Protein AF-A0A3N5DMU6-F1 (afdb_monomer)

Structure (mmCIF, N/CA/C/O backbone):
data_AF-A0A3N5DMU6-F1
#
_entry.id   AF-A0A3N5DMU6-F1
#
loop_
_atom_site.group_PDB
_atom_site.id
_atom_site.type_symbol
_atom_site.label_atom_id
_atom_site.label_alt_id
_atom_site.label_comp_id
_atom_site.label_asym_id
_atom_site.label_entity_id
_atom_site.label_seq_id
_atom_site.pdbx_PDB_ins_code
_atom_site.Cartn_x
_atom_site.Cartn_y
_atom_site.Cartn_z
_atom_site.occupancy
_atom_site.B_iso_or_equiv
_atom_site.auth_seq_id
_atom_site.auth_comp_id
_atom_site.auth_asym_id
_atom_site.auth_atom_id
_atom_site.pdbx_PDB_model_num
ATOM 1 N N . MET A 1 1 ? 19.818 -2.361 -12.535 1.00 55.62 1 MET A N 1
ATOM 2 C CA . MET A 1 1 ? 18.359 -2.440 -12.289 1.00 55.62 1 MET A CA 1
ATOM 3 C C . MET A 1 1 ? 17.714 -1.228 -12.937 1.00 55.62 1 MET A C 1
ATOM 5 O O . MET A 1 1 ? 18.239 -0.140 -12.749 1.00 55.62 1 MET A O 1
ATOM 9 N N . SER A 1 2 ? 16.663 -1.401 -13.742 1.00 79.75 2 SER A N 1
ATOM 10 C CA . SER A 1 2 ? 15.985 -0.279 -14.407 1.00 79.75 2 SER A CA 1
ATOM 11 C C . SER A 1 2 ? 15.002 0.415 -13.457 1.00 79.75 2 SER A C 1
ATOM 13 O O . SER A 1 2 ? 14.438 -0.219 -12.564 1.00 79.75 2 SER A O 1
ATOM 15 N N . TRP A 1 3 ? 14.763 1.711 -13.666 1.00 74.00 3 TRP A N 1
ATOM 16 C CA . TRP A 1 3 ? 13.767 2.485 -12.913 1.00 74.00 3 TRP A CA 1
ATOM 17 C C . TRP A 1 3 ? 12.353 1.898 -13.025 1.00 74.00 3 TRP A C 1
ATOM 19 O O . TRP A 1 3 ? 11.598 1.915 -12.055 1.00 74.00 3 TRP A O 1
ATOM 29 N N . ALA A 1 4 ? 12.034 1.281 -14.166 1.00 70.44 4 ALA A N 1
ATOM 30 C CA . ALA A 1 4 ? 10.790 0.543 -14.365 1.00 70.44 4 ALA A CA 1
AT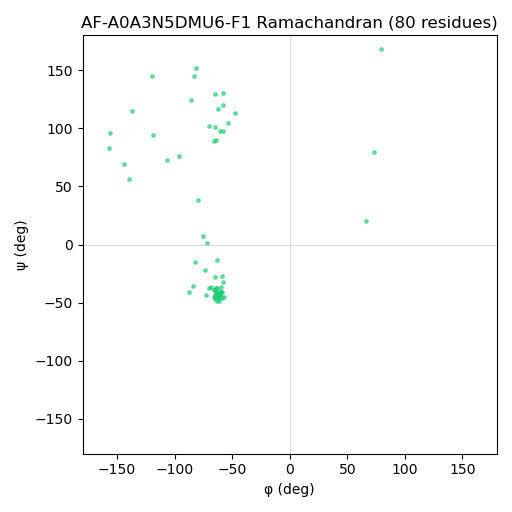OM 31 C C . ALA A 1 4 ? 10.652 -0.650 -13.398 1.00 70.44 4 ALA A C 1
ATOM 33 O O . ALA A 1 4 ? 9.591 -0.840 -12.808 1.00 70.44 4 ALA A O 1
ATOM 34 N N . ALA A 1 5 ? 11.724 -1.418 -13.166 1.00 72.00 5 ALA A N 1
ATOM 35 C CA . ALA A 1 5 ? 11.694 -2.533 -12.217 1.00 72.00 5 ALA A CA 1
ATOM 36 C C . ALA A 1 5 ? 11.459 -2.053 -10.774 1.00 72.00 5 ALA A C 1
ATOM 38 O O . ALA A 1 5 ? 10.690 -2.664 -10.035 1.00 72.00 5 ALA A O 1
ATOM 39 N N . VAL A 1 6 ? 12.069 -0.928 -10.388 1.00 75.62 6 VAL A N 1
ATOM 40 C CA . VAL A 1 6 ? 11.872 -0.320 -9.061 1.00 75.62 6 VAL A CA 1
ATOM 41 C C . VAL A 1 6 ? 10.425 0.154 -8.881 1.00 75.62 6 VAL A C 1
ATOM 43 O O . VAL A 1 6 ? 9.815 -0.121 -7.848 1.00 75.62 6 VAL A O 1
ATOM 46 N N . ALA A 1 7 ? 9.847 0.806 -9.894 1.00 73.31 7 ALA A N 1
ATOM 47 C CA . ALA A 1 7 ? 8.464 1.280 -9.855 1.00 73.31 7 ALA A CA 1
ATOM 48 C C . ALA A 1 7 ? 7.441 0.131 -9.775 1.00 73.31 7 ALA A C 1
ATOM 50 O O . ALA A 1 7 ? 6.465 0.224 -9.027 1.00 73.31 7 ALA A O 1
ATOM 51 N N . LEU A 1 8 ? 7.686 -0.981 -10.477 1.00 75.56 8 LEU A N 1
ATOM 52 C CA . LEU A 1 8 ? 6.843 -2.180 -10.402 1.00 75.56 8 LEU A CA 1
ATOM 53 C C . LEU A 1 8 ? 6.866 -2.819 -9.010 1.00 75.56 8 LEU A C 1
ATOM 55 O O . LEU A 1 8 ? 5.813 -3.151 -8.464 1.00 75.56 8 LEU A O 1
ATOM 59 N N . VAL A 1 9 ? 8.052 -2.945 -8.408 1.00 80.50 9 VAL A N 1
ATOM 60 C CA . VAL A 1 9 ? 8.187 -3.461 -7.038 1.00 80.50 9 VAL A CA 1
ATOM 61 C C . VAL A 1 9 ? 7.475 -2.538 -6.046 1.00 80.50 9 VAL A C 1
ATOM 63 O O . VAL A 1 9 ? 6.734 -3.021 -5.191 1.00 80.50 9 VAL A O 1
ATOM 66 N N . ALA A 1 10 ? 7.623 -1.219 -6.190 1.00 77.88 10 ALA A N 1
ATOM 67 C CA 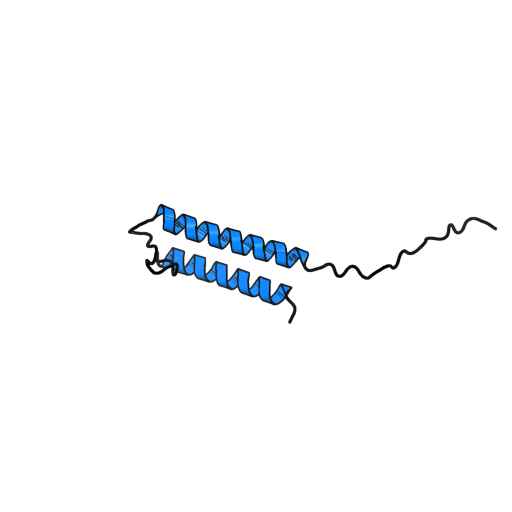. ALA A 1 10 ? 6.930 -0.248 -5.346 1.00 77.88 10 ALA A CA 1
ATOM 68 C C . ALA A 1 10 ? 5.398 -0.360 -5.462 1.00 77.88 10 ALA A C 1
ATOM 70 O O . ALA A 1 10 ? 4.713 -0.362 -4.439 1.00 77.88 10 ALA A O 1
ATOM 71 N N . CYS A 1 11 ? 4.858 -0.534 -6.675 1.00 79.56 11 CYS A N 1
ATOM 72 C CA . CYS A 1 11 ? 3.423 -0.773 -6.876 1.00 79.56 11 CYS A CA 1
ATOM 73 C C . CYS A 1 11 ? 2.944 -2.024 -6.143 1.00 79.56 11 CYS A C 1
ATOM 75 O O . CYS A 1 11 ? 1.922 -1.990 -5.457 1.00 79.56 11 CYS A O 1
ATOM 77 N N . PHE A 1 12 ? 3.691 -3.121 -6.268 1.00 82.00 12 PHE A N 1
ATOM 78 C CA . PHE A 1 12 ? 3.320 -4.388 -5.650 1.00 82.00 12 PHE A CA 1
ATOM 79 C C . PHE A 1 12 ? 3.318 -4.295 -4.119 1.00 82.00 12 PHE A C 1
ATOM 81 O O . PHE A 1 12 ? 2.380 -4.750 -3.464 1.00 82.00 12 PHE A O 1
ATOM 88 N N . VAL A 1 13 ? 4.332 -3.641 -3.546 1.00 84.00 13 VAL A N 1
ATOM 89 C CA . VAL A 1 13 ? 4.426 -3.403 -2.099 1.00 84.00 13 VAL A CA 1
ATOM 90 C C . VAL A 1 13 ? 3.278 -2.518 -1.613 1.00 84.00 13 VAL A C 1
ATOM 92 O O . VAL A 1 13 ? 2.656 -2.842 -0.601 1.00 84.00 13 VAL A O 1
ATOM 95 N N . MET A 1 14 ? 2.941 -1.446 -2.340 1.00 80.38 14 MET A N 1
ATOM 96 C CA . MET A 1 14 ? 1.824 -0.578 -1.960 1.00 80.38 14 MET A CA 1
ATOM 97 C C . MET A 1 14 ? 0.479 -1.316 -1.964 1.00 80.38 14 MET A C 1
ATOM 99 O O . MET A 1 14 ? -0.309 -1.165 -1.029 1.00 80.38 14 MET A O 1
ATOM 103 N N . LEU A 1 15 ? 0.236 -2.155 -2.973 1.00 81.62 15 LEU A N 1
ATOM 104 C CA . LEU A 1 15 ? -0.958 -3.001 -3.051 1.00 81.62 15 LEU A CA 1
ATOM 105 C C . LEU A 1 15 ? -1.021 -4.012 -1.902 1.00 81.62 15 LEU A C 1
ATOM 107 O O . LEU A 1 15 ? -2.064 -4.149 -1.265 1.00 81.62 15 LEU A O 1
ATOM 111 N N . ALA A 1 16 ? 0.091 -4.685 -1.595 1.00 82.44 16 ALA A N 1
ATOM 112 C CA . ALA A 1 16 ? 0.151 -5.643 -0.495 1.00 82.44 16 ALA A CA 1
ATOM 113 C C . ALA A 1 16 ? -0.167 -4.984 0.859 1.00 82.44 16 ALA A C 1
ATOM 115 O O . ALA A 1 16 ? -0.951 -5.524 1.640 1.00 82.44 16 ALA A O 1
ATOM 116 N N . ILE A 1 17 ? 0.383 -3.793 1.118 1.00 82.12 17 ILE A N 1
ATOM 117 C CA . ILE A 1 17 ? 0.107 -3.029 2.343 1.00 82.12 17 ILE A CA 1
ATOM 118 C C . ILE A 1 17 ? -1.365 -2.612 2.399 1.00 82.12 17 ILE A C 1
ATOM 120 O O . ILE A 1 17 ? -2.001 -2.798 3.432 1.00 82.12 17 ILE A O 1
ATOM 124 N N . ALA A 1 18 ? -1.938 -2.129 1.293 1.00 80.69 18 ALA A N 1
ATOM 125 C CA . ALA A 1 18 ? -3.348 -1.744 1.240 1.00 80.69 18 ALA A CA 1
ATOM 126 C C . ALA A 1 18 ? -4.292 -2.922 1.551 1.00 80.69 18 ALA A C 1
ATOM 128 O O . ALA A 1 18 ? -5.272 -2.758 2.282 1.00 80.69 18 ALA A O 1
ATOM 129 N N . VAL A 1 19 ? -3.980 -4.124 1.050 1.00 82.12 19 VAL A N 1
ATOM 130 C CA . VAL A 1 19 ? -4.733 -5.350 1.370 1.00 82.12 19 VAL A CA 1
ATOM 131 C C . VAL A 1 19 ? -4.601 -5.698 2.854 1.00 82.12 19 VAL A C 1
ATOM 133 O O . VAL A 1 19 ? -5.608 -5.960 3.514 1.00 82.12 19 VAL A O 1
ATOM 136 N N . ILE A 1 20 ? -3.384 -5.665 3.403 1.00 84.00 20 ILE A N 1
ATOM 137 C CA . ILE A 1 20 ? -3.130 -5.956 4.823 1.00 84.00 20 ILE A CA 1
ATOM 138 C C . ILE A 1 20 ? -3.870 -4.963 5.724 1.00 84.00 20 ILE A C 1
ATOM 140 O O . ILE A 1 20 ? -4.521 -5.384 6.685 1.00 84.00 20 ILE A O 1
ATOM 144 N N . ASP A 1 21 ? -3.814 -3.672 5.407 1.00 82.12 21 ASP A N 1
ATOM 145 C CA . ASP A 1 21 ? -4.503 -2.621 6.150 1.00 82.12 21 ASP A CA 1
ATOM 146 C C . ASP A 1 21 ? -6.019 -2.832 6.080 1.00 82.12 21 ASP A C 1
ATOM 148 O O . ASP A 1 21 ? -6.679 -2.810 7.121 1.00 82.12 21 ASP A O 1
ATOM 152 N N . GLY A 1 22 ? -6.562 -3.154 4.900 1.00 78.06 22 GLY A N 1
ATOM 153 C CA . GLY A 1 22 ? -7.974 -3.488 4.692 1.00 78.06 22 GLY A CA 1
ATOM 154 C C . GLY A 1 22 ? -8.465 -4.682 5.519 1.00 78.06 22 GLY A C 1
ATOM 155 O O . GLY A 1 22 ? -9.556 -4.620 6.097 1.00 78.06 22 GLY A O 1
ATOM 156 N N . VAL A 1 23 ? -7.653 -5.741 5.630 1.00 82.56 23 VAL A N 1
ATOM 157 C CA . VAL A 1 23 ? -7.953 -6.933 6.447 1.00 82.56 23 VAL A CA 1
ATOM 158 C C . VAL A 1 23 ? -7.831 -6.629 7.941 1.00 82.56 23 VAL A C 1
ATOM 160 O O . VAL A 1 23 ? -8.695 -7.023 8.725 1.00 82.56 23 VAL A O 1
ATOM 163 N N . ARG A 1 24 ? -6.787 -5.901 8.354 1.00 81.06 24 ARG A N 1
ATOM 164 C CA . ARG A 1 24 ? -6.557 -5.533 9.762 1.00 81.06 24 ARG A CA 1
ATOM 165 C C . ARG A 1 24 ? -7.516 -4.455 10.259 1.00 81.06 24 ARG A C 1
ATOM 167 O O . ARG A 1 24 ? -7.717 -4.331 11.465 1.00 81.06 24 ARG A O 1
ATOM 174 N N . GLY A 1 25 ? -8.101 -3.670 9.356 1.00 76.25 25 GLY A N 1
ATOM 175 C CA . GLY A 1 25 ? -8.978 -2.553 9.697 1.00 76.25 25 GLY A CA 1
ATOM 176 C C . GLY A 1 25 ? -8.255 -1.409 10.413 1.00 76.25 25 GLY A C 1
ATOM 177 O O . GLY A 1 25 ? -8.905 -0.619 11.099 1.00 76.25 25 GLY A O 1
ATOM 178 N N . VAL A 1 26 ? -6.927 -1.335 10.296 1.00 77.31 26 VAL A N 1
ATOM 179 C CA . VAL A 1 26 ? -6.073 -0.313 10.910 1.00 77.31 26 VAL A CA 1
ATOM 180 C C . VAL A 1 26 ? -5.051 0.110 9.869 1.00 77.31 26 VAL A C 1
ATOM 182 O O . VAL A 1 26 ? -4.218 -0.704 9.487 1.00 77.31 26 VAL A O 1
ATOM 185 N N . SER A 1 27 ? -5.111 1.364 9.424 1.00 74.62 27 SER A N 1
ATOM 186 C CA . SER A 1 27 ? -4.134 1.896 8.477 1.00 74.62 27 SER A CA 1
ATOM 187 C C . SER A 1 27 ? -2.880 2.355 9.215 1.00 74.62 27 SER A C 1
ATOM 189 O O . SER A 1 27 ? -2.974 2.907 10.320 1.00 74.62 27 SER A O 1
ATOM 191 N N . ALA A 1 28 ? -1.717 2.184 8.595 1.00 67.38 28 ALA A N 1
ATOM 192 C CA . ALA A 1 28 ? -0.445 2.675 9.129 1.00 67.38 28 ALA A CA 1
ATOM 193 C C . ALA A 1 28 ? -0.241 4.204 8.974 1.00 67.38 28 ALA A C 1
ATOM 195 O O . ALA A 1 28 ? 0.842 4.708 9.267 1.00 67.38 28 ALA A O 1
ATOM 196 N N . LEU A 1 29 ? -1.254 4.953 8.518 1.00 59.09 29 LEU A N 1
ATOM 197 C CA . LEU A 1 29 ? -1.138 6.373 8.176 1.00 59.09 29 LEU A CA 1
ATOM 198 C C . LEU A 1 29 ? -1.326 7.306 9.382 1.00 59.09 29 LEU A C 1
ATOM 200 O O . LEU A 1 29 ? -2.379 7.320 10.020 1.00 59.09 29 LEU A O 1
ATOM 204 N N . GLY A 1 30 ? -0.315 8.153 9.605 1.00 55.81 30 GLY A N 1
ATOM 205 C CA . GLY A 1 30 ? -0.349 9.313 10.498 1.00 55.81 30 GLY A CA 1
ATOM 206 C C . GLY A 1 30 ? -0.191 9.003 11.996 1.00 55.81 30 GLY A C 1
ATOM 207 O O . GLY A 1 30 ? -0.299 7.854 12.423 1.00 55.81 30 GLY A O 1
ATOM 208 N N . PRO A 1 31 ? 0.033 10.034 12.836 1.00 55.69 31 PRO A N 1
ATOM 209 C CA . PRO A 1 31 ? 0.111 9.886 14.296 1.00 55.69 31 PRO A CA 1
ATOM 210 C C . PRO A 1 31 ? -1.207 9.394 14.918 1.00 55.69 31 PRO A C 1
ATOM 212 O O . PRO A 1 31 ? -1.239 8.991 16.077 1.00 55.69 31 PRO A O 1
ATOM 215 N N . HIS A 1 32 ? -2.307 9.427 14.163 1.00 60.81 32 HIS A N 1
ATOM 216 C CA . HIS A 1 32 ? -3.586 8.824 14.511 1.00 60.81 32 HIS A CA 1
ATOM 217 C C . HIS A 1 32 ? -3.915 7.770 13.463 1.00 60.81 32 HIS A C 1
ATOM 219 O O . HIS A 1 32 ? -4.480 8.084 12.418 1.00 60.81 32 HIS A O 1
ATOM 225 N N . ARG A 1 33 ? -3.548 6.517 13.755 1.00 66.19 33 ARG A N 1
ATOM 226 C CA . ARG A 1 33 ? -3.901 5.353 12.938 1.00 66.19 33 ARG A CA 1
ATOM 227 C C . ARG A 1 33 ? -5.390 5.400 12.599 1.00 66.19 33 ARG A C 1
ATOM 229 O O . ARG A 1 33 ? -6.227 5.258 13.493 1.00 66.19 33 ARG A O 1
ATOM 236 N N . LEU A 1 34 ? -5.730 5.584 11.323 1.00 74.81 34 LEU A N 1
ATOM 237 C CA . LEU A 1 34 ? -7.124 5.483 10.894 1.00 74.81 34 LEU A CA 1
ATOM 238 C C . LEU A 1 34 ? -7.586 4.043 11.104 1.00 74.81 34 LEU A C 1
ATOM 240 O O . LEU A 1 34 ? -6.915 3.099 10.688 1.00 74.81 34 LEU A O 1
ATOM 244 N N . THR A 1 35 ? -8.727 3.870 11.759 1.00 78.00 35 THR A N 1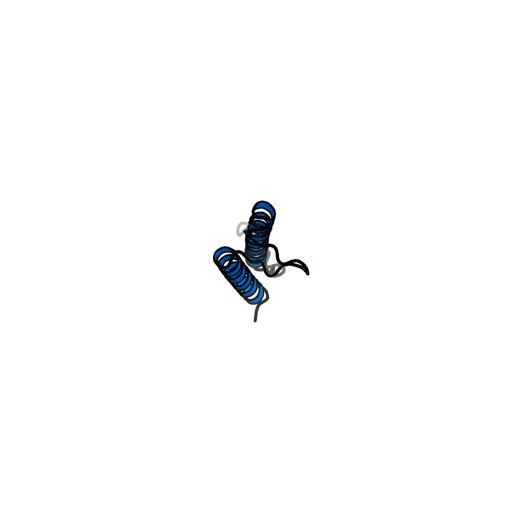
ATOM 245 C CA . THR A 1 35 ? -9.308 2.551 12.009 1.00 78.00 35 THR A CA 1
ATOM 246 C C . THR A 1 35 ? -10.675 2.451 11.364 1.00 78.00 35 THR A C 1
ATOM 248 O O . THR A 1 35 ? -11.461 3.402 11.378 1.00 78.00 35 THR A O 1
ATOM 251 N N . LYS A 1 36 ? -10.994 1.256 10.875 1.00 75.31 36 LYS A N 1
ATOM 252 C CA . LYS A 1 36 ? -12.293 0.913 10.293 1.00 75.31 36 LYS A CA 1
ATOM 253 C C . LYS A 1 36 ? -13.451 1.120 11.277 1.00 75.31 36 LYS A C 1
ATOM 255 O O . LYS A 1 36 ? -14.568 1.368 10.848 1.00 75.31 36 LYS A O 1
ATOM 260 N N . LYS A 1 37 ? -13.187 1.031 12.589 1.00 77.94 37 LYS A N 1
ATOM 261 C CA . LYS A 1 37 ? -14.188 1.238 13.649 1.00 77.94 37 LYS A CA 1
ATOM 262 C C . LYS A 1 37 ? -14.394 2.709 14.020 1.00 77.94 37 LYS A C 1
ATOM 264 O O . LYS A 1 37 ? -15.512 3.080 14.340 1.00 77.94 37 LYS A O 1
ATOM 269 N N . GLY A 1 38 ? -13.339 3.527 14.008 1.00 81.81 38 GLY A N 1
ATOM 270 C CA . GLY A 1 38 ? -13.438 4.935 14.403 1.00 81.81 38 GLY A CA 1
ATOM 271 C C . GLY A 1 38 ? -13.823 5.863 13.254 1.00 81.81 38 GLY A C 1
ATOM 272 O O . GLY A 1 38 ? -14.604 6.788 13.439 1.00 81.81 38 GLY A O 1
ATOM 273 N N . THR A 1 39 ? -13.264 5.636 12.063 1.00 81.62 39 THR A N 1
ATOM 274 C CA . THR A 1 39 ? -13.440 6.519 10.895 1.00 81.62 39 THR A CA 1
ATOM 275 C C . THR A 1 39 ? -13.514 5.699 9.598 1.00 81.62 39 THR A C 1
ATOM 277 O O . THR A 1 39 ? -12.590 5.749 8.785 1.00 81.62 39 THR A O 1
ATOM 280 N N . PRO A 1 40 ? -14.597 4.923 9.390 1.00 80.50 40 PRO A N 1
ATOM 281 C CA . PRO A 1 40 ? -14.716 3.981 8.272 1.00 80.50 40 PRO A CA 1
ATOM 282 C C . PRO A 1 40 ? -14.553 4.652 6.903 1.00 80.50 40 PRO A C 1
ATOM 284 O O . PRO A 1 40 ? -13.784 4.163 6.079 1.00 80.50 40 PRO A O 1
ATOM 287 N N . ASP A 1 41 ? -15.196 5.800 6.686 1.00 83.31 41 ASP A N 1
ATOM 288 C CA . ASP A 1 41 ? -15.161 6.494 5.391 1.00 83.31 41 ASP A CA 1
ATOM 289 C C . ASP A 1 41 ? -13.750 6.985 5.049 1.00 83.31 41 ASP A C 1
ATOM 291 O O . ASP A 1 41 ? -13.260 6.783 3.940 1.00 83.31 41 ASP A O 1
ATOM 295 N N . LYS A 1 42 ? -13.048 7.566 6.032 1.00 81.06 42 LYS A N 1
ATOM 296 C CA . LYS A 1 42 ? -11.667 8.049 5.865 1.00 81.06 42 LYS A CA 1
ATOM 297 C C . LYS A 1 42 ? -10.684 6.895 5.684 1.00 81.06 42 LYS A C 1
ATOM 299 O O 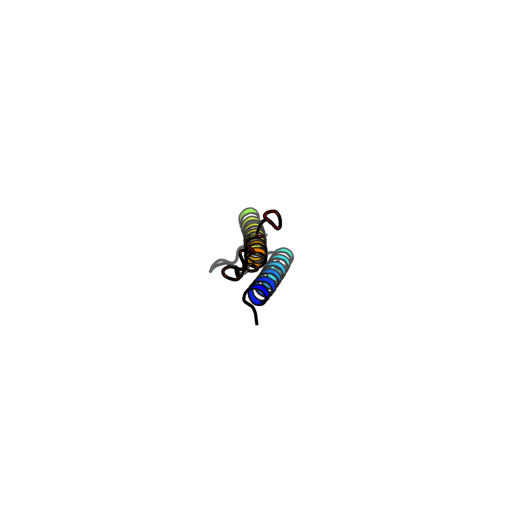. LYS A 1 42 ? -9.741 7.014 4.908 1.00 81.06 42 LYS A O 1
ATOM 304 N N . PHE A 1 43 ? -10.911 5.784 6.383 1.00 83.06 43 PHE A N 1
ATOM 305 C CA . PHE A 1 43 ? -10.109 4.571 6.268 1.00 83.06 43 PHE A CA 1
ATOM 306 C C . PHE A 1 43 ? -10.194 3.973 4.854 1.00 83.06 43 PHE A C 1
ATOM 308 O O . PHE A 1 43 ? -9.163 3.711 4.237 1.00 83.06 43 PHE A O 1
ATOM 315 N N . TRP A 1 44 ? -11.400 3.822 4.302 1.00 78.69 44 TRP A N 1
ATOM 316 C CA . TRP A 1 44 ? -11.572 3.313 2.938 1.00 78.69 44 TRP A CA 1
ATOM 317 C C . TRP A 1 44 ? -11.105 4.306 1.875 1.00 78.69 44 TRP A C 1
ATOM 319 O O . TRP A 1 44 ? -10.476 3.890 0.904 1.00 78.69 44 TRP A O 1
ATOM 329 N N . LEU A 1 45 ? -11.332 5.608 2.077 1.00 83.62 45 LEU A N 1
ATOM 330 C CA . LEU A 1 45 ? -10.818 6.649 1.186 1.00 83.62 45 LEU A CA 1
ATOM 331 C C . LEU A 1 45 ? -9.284 6.617 1.105 1.00 83.62 45 LEU A C 1
ATOM 333 O O . LEU A 1 45 ? -8.731 6.716 0.012 1.00 83.62 45 LEU A O 1
ATOM 337 N N . ALA A 1 46 ? -8.599 6.406 2.232 1.00 80.31 46 ALA A N 1
ATOM 338 C CA . ALA A 1 46 ? -7.146 6.251 2.259 1.00 80.31 46 ALA A CA 1
ATOM 339 C C . ALA A 1 46 ? -6.678 5.013 1.472 1.00 80.31 46 ALA A C 1
ATOM 341 O O . ALA A 1 46 ? -5.735 5.114 0.690 1.00 80.31 46 ALA A O 1
ATOM 342 N N . ILE A 1 47 ? -7.361 3.871 1.621 1.00 81.50 47 ILE A N 1
ATOM 343 C CA . ILE A 1 47 ? -7.055 2.646 0.861 1.00 81.50 47 ILE A CA 1
ATOM 344 C C . ILE A 1 47 ? -7.239 2.876 -0.644 1.00 81.50 47 ILE A C 1
ATOM 346 O O . ILE A 1 47 ? -6.350 2.549 -1.429 1.00 81.50 47 ILE A O 1
ATOM 350 N N . VAL A 1 48 ? -8.367 3.462 -1.055 1.00 82.44 48 VAL A N 1
ATOM 351 C CA . VAL A 1 48 ? -8.668 3.731 -2.471 1.00 82.44 48 VAL A CA 1
ATOM 352 C C . VAL A 1 48 ? -7.650 4.694 -3.079 1.00 82.44 48 VAL A C 1
ATOM 354 O O . VAL A 1 48 ? -7.174 4.457 -4.188 1.00 82.44 48 VAL A O 1
ATOM 357 N N . LEU A 1 49 ? -7.268 5.746 -2.350 1.00 83.19 49 LEU A N 1
ATOM 358 C CA . LEU A 1 49 ? -6.230 6.681 -2.780 1.00 83.19 49 LEU A CA 1
ATOM 359 C C . LEU A 1 49 ? -4.887 5.973 -3.001 1.00 83.19 49 LEU A C 1
ATOM 361 O O . LEU A 1 49 ? -4.207 6.245 -3.987 1.00 83.19 49 LEU A O 1
ATOM 365 N N . TYR A 1 50 ? -4.528 5.037 -2.121 1.00 75.81 50 TYR A N 1
ATOM 366 C CA . TYR A 1 50 ? -3.283 4.275 -2.220 1.00 75.81 50 TYR A CA 1
ATOM 367 C C . TYR A 1 50 ? -3.256 3.374 -3.454 1.00 75.81 50 TYR A C 1
ATOM 369 O O . TYR A 1 50 ? -2.2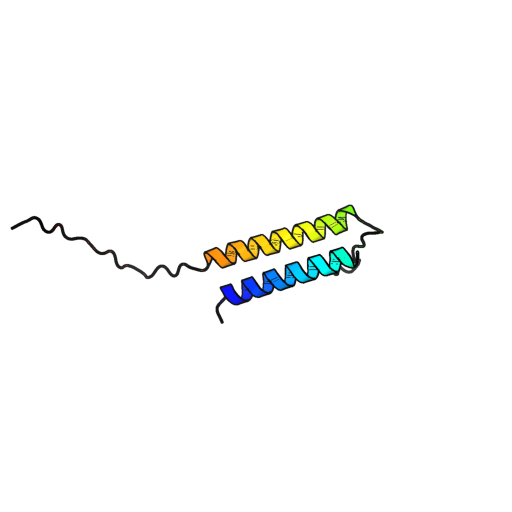83 3.357 -4.205 1.00 75.81 50 TYR A O 1
ATOM 377 N N . VAL A 1 51 ? -4.362 2.671 -3.697 1.00 80.12 51 VAL A N 1
ATOM 378 C CA . VAL A 1 51 ? -4.533 1.846 -4.896 1.00 80.12 51 VAL A CA 1
ATOM 379 C C . VAL A 1 51 ? -4.446 2.716 -6.151 1.00 80.12 51 VAL A C 1
ATOM 381 O O . VAL A 1 51 ? -3.752 2.353 -7.096 1.00 80.12 51 VAL A O 1
ATOM 384 N N . ASN A 1 52 ? -5.076 3.893 -6.149 1.00 85.50 52 ASN A N 1
ATOM 385 C CA . ASN A 1 52 ? -5.019 4.831 -7.270 1.00 85.50 52 ASN A CA 1
ATOM 386 C C . ASN A 1 52 ? -3.584 5.331 -7.530 1.00 85.50 52 ASN A C 1
ATOM 388 O O . ASN A 1 52 ? -3.105 5.272 -8.660 1.00 85.50 52 ASN A O 1
ATOM 392 N N . MET A 1 53 ? -2.848 5.717 -6.483 1.00 79.81 53 MET A N 1
ATOM 393 C CA . MET A 1 53 ? -1.441 6.114 -6.605 1.00 79.81 53 MET A CA 1
ATOM 394 C C . MET A 1 53 ? -0.538 4.973 -7.092 1.00 79.81 53 MET A C 1
ATOM 396 O O . MET A 1 53 ? 0.358 5.214 -7.902 1.00 79.81 53 MET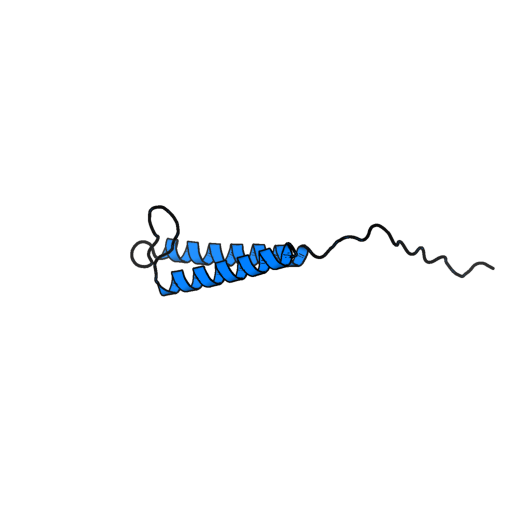 A O 1
ATOM 400 N N . ALA A 1 54 ? -0.792 3.734 -6.663 1.00 78.81 54 ALA A N 1
ATOM 401 C CA . ALA A 1 54 ? -0.088 2.562 -7.177 1.00 78.81 54 ALA A CA 1
ATOM 402 C C . ALA A 1 54 ? -0.369 2.357 -8.677 1.00 78.81 54 ALA A C 1
ATOM 404 O O . ALA A 1 54 ? 0.563 2.156 -9.449 1.00 78.81 54 ALA A O 1
ATOM 405 N N . PHE A 1 55 ? -1.618 2.493 -9.131 1.00 80.12 55 PHE A N 1
ATOM 406 C CA . PHE A 1 55 ? -1.933 2.442 -10.563 1.00 80.12 55 PHE A CA 1
ATOM 407 C C . PHE A 1 55 ? -1.304 3.592 -11.357 1.00 80.12 55 PHE A C 1
ATOM 409 O O . PHE A 1 55 ? -0.822 3.363 -12.463 1.00 80.12 55 PHE A O 1
ATOM 416 N N . ALA A 1 56 ? -1.245 4.803 -10.800 1.00 77.62 56 ALA A N 1
ATOM 417 C CA . ALA A 1 56 ? -0.569 5.933 -11.434 1.00 77.62 56 ALA A CA 1
ATOM 418 C C . ALA A 1 56 ? 0.942 5.682 -11.597 1.00 77.62 56 ALA A C 1
ATOM 420 O O . ALA A 1 56 ? 1.502 5.957 -12.657 1.00 77.62 56 ALA A O 1
ATOM 421 N N . MET A 1 57 ? 1.593 5.101 -10.584 1.00 69.81 57 MET A N 1
ATOM 422 C CA . MET A 1 57 ? 3.001 4.684 -10.644 1.00 69.81 57 MET A CA 1
ATOM 423 C C . MET A 1 57 ? 3.227 3.544 -11.647 1.00 69.81 57 MET A C 1
ATOM 425 O O . MET A 1 57 ? 4.210 3.568 -12.385 1.00 69.81 57 MET A O 1
ATOM 429 N N . LEU A 1 58 ? 2.309 2.577 -11.719 1.00 78.12 58 LEU A N 1
ATOM 430 C CA . LEU A 1 58 ? 2.345 1.480 -12.691 1.00 78.12 58 LEU A CA 1
ATOM 431 C C . LEU A 1 58 ? 2.209 2.003 -14.127 1.00 78.12 58 LEU A C 1
ATOM 433 O O . LEU A 1 58 ? 2.968 1.612 -15.012 1.00 78.12 58 LEU A O 1
ATOM 437 N N . TRP A 1 59 ? 1.263 2.916 -14.342 1.00 78.94 59 TRP A N 1
ATOM 438 C CA . TRP A 1 59 ? 1.048 3.595 -15.616 1.00 78.94 59 TRP A CA 1
ATOM 439 C C . TRP A 1 59 ? 2.273 4.412 -16.035 1.00 78.94 59 TRP A C 1
ATOM 441 O O . TRP A 1 59 ? 2.716 4.318 -17.179 1.00 78.94 59 TRP A O 1
ATOM 451 N N . LEU A 1 60 ? 2.863 5.166 -15.102 1.00 73.06 60 LEU A N 1
ATOM 452 C CA . LEU A 1 60 ? 4.090 5.921 -15.344 1.00 73.06 60 LEU A CA 1
ATOM 453 C C . LEU A 1 60 ? 5.254 4.988 -15.701 1.00 73.06 60 LEU A C 1
ATOM 455 O O . LEU A 1 60 ? 5.967 5.259 -16.658 1.00 73.06 60 LEU A O 1
ATOM 459 N N . ALA A 1 61 ? 5.414 3.861 -15.001 1.00 69.44 61 ALA A N 1
ATOM 460 C CA . ALA A 1 61 ? 6.452 2.873 -15.298 1.00 69.44 61 ALA A CA 1
ATOM 461 C C . ALA A 1 61 ? 6.332 2.295 -16.719 1.00 69.44 61 ALA A C 1
ATOM 463 O O . ALA A 1 61 ? 7.352 2.078 -17.374 1.00 69.44 61 ALA A O 1
ATOM 464 N N . GLY A 1 62 ? 5.104 2.097 -17.213 1.00 68.44 62 GLY A N 1
ATOM 465 C CA . GLY A 1 62 ? 4.842 1.672 -18.592 1.00 68.44 62 GLY A CA 1
ATOM 466 C C . GLY A 1 62 ? 5.276 2.696 -19.646 1.00 68.44 62 GLY A C 1
ATOM 467 O O . GLY A 1 62 ? 5.668 2.308 -20.743 1.00 68.44 62 GLY A O 1
ATOM 468 N N . GLN A 1 63 ? 5.284 3.988 -19.306 1.00 66.50 63 GLN A N 1
ATOM 469 C CA . GLN A 1 63 ? 5.729 5.061 -20.203 1.00 66.50 63 GLN A CA 1
ATOM 470 C C . GLN A 1 63 ? 7.251 5.263 -20.230 1.00 66.50 63 GLN A C 1
ATOM 472 O O . GLN A 1 63 ? 7.759 5.892 -21.151 1.00 66.50 63 GLN A O 1
ATOM 477 N N . VAL A 1 64 ? 8.012 4.716 -19.274 1.00 62.44 64 VAL A N 1
ATOM 478 C CA . VAL A 1 64 ? 9.484 4.894 -19.215 1.00 62.44 64 VAL A CA 1
ATOM 479 C C . VAL A 1 64 ? 10.221 4.108 -20.321 1.00 62.44 64 VAL A C 1
ATOM 481 O O . VAL A 1 64 ? 11.443 4.179 -20.435 1.00 62.44 64 VAL A O 1
ATOM 484 N N . THR A 1 65 ? 9.505 3.400 -21.199 1.00 56.28 65 THR A N 1
ATOM 485 C CA . THR A 1 65 ? 10.090 2.768 -22.391 1.00 56.28 65 THR A CA 1
ATOM 486 C C . THR A 1 65 ? 9.912 3.668 -23.611 1.00 56.28 65 THR A C 1
ATOM 488 O O . THR A 1 65 ? 9.055 3.426 -24.452 1.00 56.28 65 THR A O 1
ATOM 491 N N . SER A 1 66 ? 10.718 4.719 -23.706 1.00 56.06 66 SER A N 1
ATOM 492 C CA . SER A 1 66 ? 11.102 5.336 -24.982 1.00 56.06 66 SER A CA 1
ATOM 493 C C . SER A 1 66 ? 12.417 6.082 -24.766 1.00 56.06 66 SER A C 1
ATOM 495 O O . SER A 1 66 ? 12.416 7.284 -24.509 1.00 56.06 66 SER A O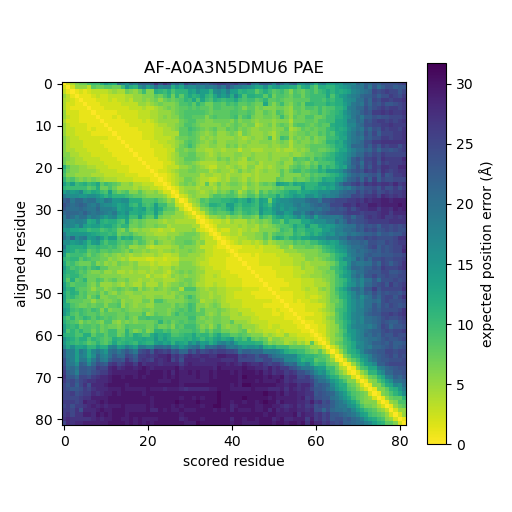 1
ATOM 497 N N . PRO A 1 67 ? 13.572 5.399 -24.822 1.00 54.66 67 PRO A N 1
ATOM 498 C CA . PRO A 1 67 ? 14.715 6.062 -25.407 1.00 54.66 67 PRO A CA 1
ATOM 499 C C . PRO A 1 67 ? 14.341 6.273 -26.875 1.00 54.66 67 PRO A C 1
ATOM 501 O O . PRO A 1 67 ? 14.361 5.324 -27.655 1.00 54.66 67 PRO A O 1
ATOM 504 N N . ASP A 1 68 ? 13.937 7.490 -27.234 1.00 51.41 68 ASP A N 1
ATOM 505 C CA . ASP A 1 68 ? 14.089 7.929 -28.615 1.00 51.41 68 ASP A CA 1
ATOM 506 C C . ASP A 1 68 ? 15.570 7.725 -28.951 1.00 51.41 68 ASP A C 1
ATOM 508 O O . ASP A 1 68 ? 16.438 8.456 -28.465 1.00 51.41 68 ASP A O 1
ATOM 512 N N . GLU A 1 69 ? 15.885 6.682 -29.719 1.00 53.66 69 GLU A N 1
ATOM 513 C CA . GLU A 1 69 ? 17.148 6.647 -30.440 1.00 53.66 69 GLU A CA 1
ATOM 514 C C . GLU A 1 69 ? 17.156 7.893 -31.334 1.00 53.66 69 GLU A C 1
ATOM 516 O O . GLU A 1 69 ? 16.245 8.067 -32.153 1.00 53.66 69 GLU A O 1
ATOM 521 N N . PRO A 1 70 ? 18.127 8.810 -31.181 1.00 47.44 70 PRO A N 1
ATOM 522 C CA . PRO A 1 70 ? 18.142 10.015 -31.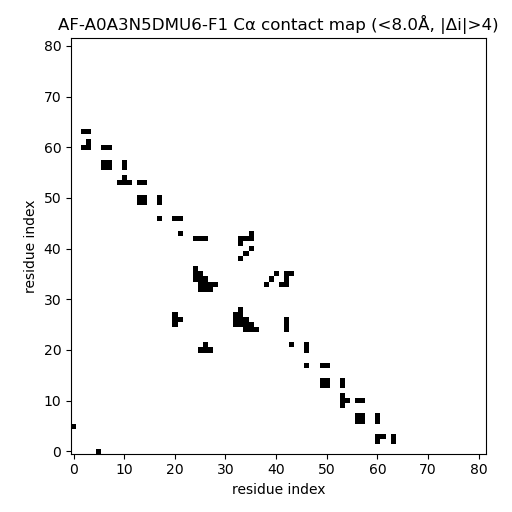981 1.00 47.44 70 PRO A CA 1
ATOM 523 C C . PRO A 1 70 ? 18.482 9.638 -33.425 1.00 47.44 70 PRO A C 1
ATOM 525 O O . PRO A 1 70 ? 19.635 9.417 -33.777 1.00 47.44 70 PRO A O 1
ATOM 528 N N . GLY A 1 71 ? 17.450 9.597 -34.263 1.00 49.66 71 GLY A N 1
ATOM 529 C CA . GLY A 1 71 ? 17.548 9.838 -35.696 1.00 49.66 71 GLY A CA 1
ATOM 530 C C . GLY A 1 71 ? 18.193 8.732 -36.527 1.00 49.66 71 GLY A C 1
ATOM 531 O O . GLY A 1 71 ? 19.288 8.905 -37.050 1.00 49.66 71 GLY A O 1
ATOM 532 N N . GLN A 1 72 ? 17.426 7.688 -36.840 1.00 45.66 72 GLN A N 1
ATOM 533 C CA . GLN A 1 72 ? 17.513 7.085 -38.170 1.00 45.66 72 GLN A CA 1
ATOM 534 C C . GLN A 1 72 ? 16.262 7.474 -38.961 1.00 45.66 72 GLN A C 1
ATOM 536 O O . GLN A 1 72 ? 15.360 6.678 -39.209 1.00 45.66 72 GLN A O 1
ATOM 541 N N . VAL A 1 73 ? 16.210 8.749 -39.365 1.00 55.28 73 VAL A N 1
ATOM 542 C CA . VAL A 1 73 ? 15.384 9.153 -40.507 1.00 55.28 73 VAL A CA 1
ATOM 543 C C . VAL A 1 73 ? 15.987 8.441 -41.712 1.00 55.28 73 VAL A C 1
ATOM 545 O O . VAL A 1 73 ? 16.923 8.923 -42.347 1.00 55.28 73 VAL A O 1
ATOM 548 N N . THR A 1 74 ? 15.495 7.238 -41.990 1.00 50.62 74 THR A N 1
ATOM 549 C CA . THR A 1 74 ? 15.705 6.570 -43.267 1.00 50.62 74 THR A CA 1
ATOM 550 C C . THR A 1 74 ? 14.977 7.410 -44.307 1.00 50.62 74 THR A C 1
ATOM 552 O O . THR A 1 74 ? 13.792 7.230 -44.576 1.00 50.62 74 THR A O 1
ATOM 555 N N . VAL A 1 75 ? 15.691 8.387 -44.870 1.00 57.94 75 VAL A N 1
ATOM 556 C CA . VAL A 1 75 ? 15.305 9.025 -46.125 1.00 57.94 75 VAL A CA 1
ATOM 557 C C . VAL A 1 75 ? 15.233 7.895 -47.144 1.00 57.94 75 VAL A C 1
ATOM 559 O O . VAL A 1 75 ? 16.251 7.437 -47.660 1.00 57.94 75 VAL A O 1
ATOM 562 N N . ARG A 1 76 ? 14.021 7.393 -47.394 1.00 54.94 76 ARG A N 1
ATOM 563 C CA . ARG A 1 76 ? 13.724 6.605 -48.586 1.00 54.94 76 ARG A CA 1
ATOM 564 C C . ARG A 1 76 ? 14.020 7.538 -49.754 1.00 54.94 76 ARG A C 1
ATOM 566 O O . ARG A 1 76 ? 13.214 8.411 -50.063 1.00 54.94 76 ARG A O 1
ATOM 573 N N . MET A 1 77 ? 15.206 7.416 -50.345 1.00 58.00 77 MET A N 1
ATOM 574 C CA . MET A 1 77 ? 15.439 8.032 -51.643 1.00 58.00 77 MET A CA 1
ATOM 575 C C . MET A 1 77 ? 14.397 7.443 -52.602 1.00 58.00 77 MET A C 1
ATOM 577 O O . MET A 1 77 ? 14.225 6.218 -52.602 1.00 58.00 77 MET A O 1
ATOM 581 N N . PRO A 1 78 ? 13.666 8.263 -53.375 1.00 50.66 78 PRO A N 1
ATOM 582 C CA . PRO A 1 78 ? 12.850 7.738 -54.452 1.00 50.66 78 PRO A CA 1
ATOM 583 C C . PRO A 1 78 ? 13.806 7.074 -55.441 1.00 50.66 78 PRO A C 1
ATOM 585 O O . PRO A 1 78 ? 14.690 7.721 -56.000 1.00 50.66 78 PRO A O 1
ATOM 588 N N . GLN A 1 79 ? 13.664 5.765 -55.605 1.00 59.28 79 GLN A N 1
ATOM 589 C CA . GLN A 1 79 ? 14.479 4.945 -56.494 1.00 59.28 79 GLN A CA 1
ATOM 590 C C . GLN A 1 79 ? 13.991 5.083 -57.947 1.00 59.28 79 GLN A C 1
ATOM 592 O O . GLN A 1 79 ? 13.956 4.110 -58.690 1.00 59.28 79 GLN A O 1
ATOM 597 N N . ASP A 1 80 ? 13.600 6.300 -58.341 1.00 55.31 80 ASP A N 1
ATOM 598 C CA . ASP A 1 80 ? 12.857 6.576 -59.568 1.00 55.31 80 ASP A CA 1
ATOM 599 C C . ASP A 1 80 ? 13.389 7.860 -60.238 1.00 55.31 80 ASP A C 1
ATOM 601 O O . ASP A 1 80 ? 12.650 8.816 -60.462 1.00 55.31 80 ASP A O 1
ATOM 605 N N . ALA A 1 81 ? 14.686 7.919 -60.539 1.00 51.41 81 ALA A N 1
ATOM 606 C CA . ALA A 1 81 ? 15.214 8.845 -61.544 1.00 51.41 81 ALA A CA 1
ATOM 607 C C . ALA A 1 81 ? 16.541 8.307 -62.092 1.00 51.41 81 ALA A C 1
ATOM 609 O O . ALA A 1 81 ? 17.592 8.454 -61.470 1.00 51.41 81 ALA A O 1
ATOM 610 N N . LEU A 1 82 ? 16.417 7.619 -63.230 1.00 48.78 82 LEU A N 1
ATOM 611 C CA . LEU A 1 82 ? 17.481 7.305 -64.185 1.00 48.78 82 LEU A CA 1
ATOM 612 C C . LEU A 1 82 ? 18.260 8.554 -64.616 1.00 48.78 82 LEU A C 1
ATOM 614 O O . LEU A 1 82 ? 17.612 9.612 -64.785 1.00 48.78 82 LEU A O 1
#

Radius of gyration: 22.85 Å; Cα contacts (8 Å, |Δi|>4): 58; chains: 1; bounding box: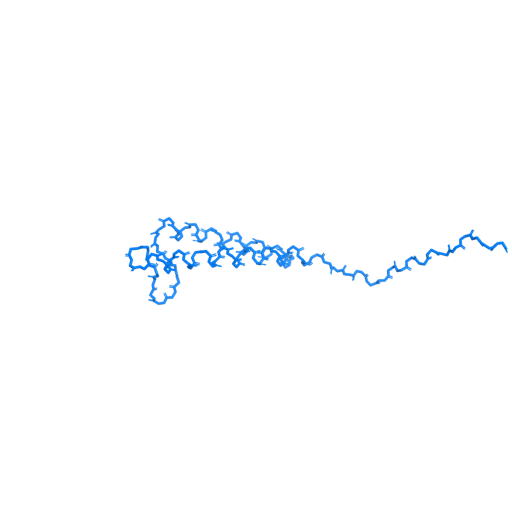 34×17×79 Å

Solvent-accessible surface area (backbone atoms only — not comparable to full-atom values): 4909 Å² total; per-residue (Å²): 135,57,71,47,60,54,35,49,51,51,27,52,52,52,48,52,50,43,52,51,25,63,74,69,36,44,39,91,54,68,102,62,59,36,23,49,87,84,38,44,69,62,35,51,49,51,43,54,52,50,52,51,52,27,51,52,43,44,55,51,34,67,61,72,77,64,81,75,73,87,73,82,79,74,74,76,71,80,92,77,77,133

pLDDT: mean 71.21, std 11.72, range [45.66, 85.5]

Organism: NCBI:txid2488860

Secondary structure (DSSP, 8-state):
--HHHHHHHHHHHHHHHHHHHHHHTB---TTTT-BTTT-HHHHHHHHHHHHHHHHHHHHHHHHT-----S--------S---

Foldseek 3Di:
DDPLVVLLVVLVVLLVLLVVCVVVQWHPDDPDTHGCVPHVVVSVVVSVVSNVVSVVSNVVSVVVPDPPPPDPPVPPDPPDDD

Sequence (82 aa):
MSWAAVALVACFVMLAIAVIDGVRGVSALGPHRLTKKGTPDKFWLAIVLYVNMAFAMLWLAGQVTSPDEPGQVTVRMPQDAL

Mean predicted aligned error: 13.0 Å